Protein AF-A0A973GBG2-F1 (afdb_monomer)

pLDDT: mean 92.79, std 6.92, range [59.78, 98.19]

Nearest PDB structures (foldseek):
  2a5w-assembly2_B  TM=7.690E-01  e=1.503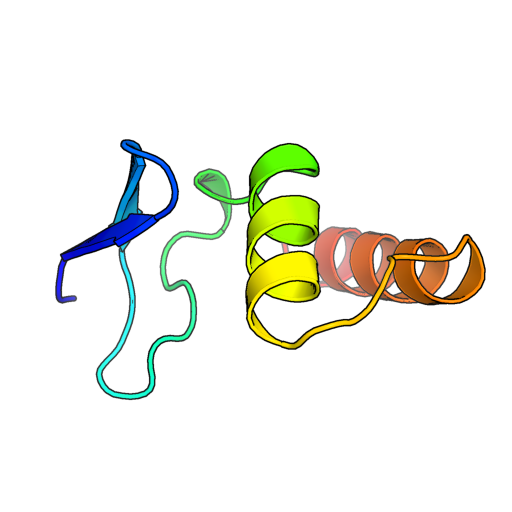E-02  Archaeoglobus fulgidus DSM 4304
  1yx3-assembly1_A  TM=7.810E-01  e=2.609E-02  Allochromatium vinosum
  3or1-assembly1_F  TM=8.070E-01  e=1.363E-01  Megalodesulfovibrio gigas
  2xsj-assembly1_F  TM=7.685E-01  e=1.272E-01  Desulfomicrobium norvegicum
  3or2-assembly1_F  TM=7.189E-01  e=2.060E-01  Megalodesulfovibrio gigas

Structure (mmCIF, N/CA/C/O backbone):
data_AF-A0A973GBG2-F1
#
_entry.id   AF-A0A973GBG2-F1
#
loop_
_atom_site.group_PDB
_atom_site.id
_atom_site.type_symbol
_atom_site.label_atom_id
_atom_site.label_alt_id
_atom_site.label_comp_id
_atom_site.label_asym_id
_atom_site.label_entity_id
_atom_site.label_seq_id
_atom_site.pdbx_PDB_ins_code
_atom_site.Cartn_x
_atom_site.Cartn_y
_atom_site.Cartn_z
_atom_site.occupancy
_atom_site.B_iso_or_equiv
_atom_site.auth_seq_id
_atom_site.auth_comp_id
_atom_site.auth_asym_id
_atom_site.auth_atom_id
_atom_site.pdbx_PDB_model_num
ATOM 1 N N . MET A 1 1 ? 1.702 16.308 -0.565 1.00 66.38 1 MET A N 1
ATOM 2 C CA . MET A 1 1 ? 1.180 14.939 -0.418 1.00 66.38 1 MET A CA 1
ATOM 3 C C . MET A 1 1 ? 0.607 14.847 0.982 1.00 66.38 1 MET A C 1
ATOM 5 O O . MET A 1 1 ? 1.373 15.076 1.916 1.00 66.38 1 MET A O 1
ATOM 9 N N . PRO A 1 2 ? -0.716 14.716 1.154 1.00 89.50 2 PRO A N 1
ATOM 10 C CA . PRO A 1 2 ? -1.281 14.372 2.453 1.00 89.50 2 PRO A CA 1
ATOM 11 C C . PRO A 1 2 ? -0.755 13.017 2.949 1.00 89.50 2 PRO A C 1
ATOM 13 O O . PRO A 1 2 ? -0.346 12.163 2.164 1.00 89.50 2 PRO A O 1
ATOM 16 N N . VAL A 1 3 ? -0.780 12.840 4.266 1.00 92.56 3 VAL A N 1
ATOM 17 C CA . VAL A 1 3 ? -0.537 11.557 4.932 1.00 92.56 3 VAL A CA 1
ATOM 18 C C . VAL A 1 3 ? -1.879 11.044 5.435 1.00 92.56 3 VAL A C 1
ATOM 20 O O . VAL A 1 3 ? -2.689 11.823 5.944 1.00 92.56 3 VAL A O 1
ATOM 23 N N . THR A 1 4 ? -2.126 9.749 5.279 1.00 93.56 4 THR A N 1
ATOM 24 C CA . THR A 1 4 ? -3.295 9.064 5.837 1.00 93.56 4 THR A CA 1
ATOM 25 C C . THR A 1 4 ? -2.857 7.878 6.687 1.00 93.56 4 THR A C 1
ATOM 27 O O . THR A 1 4 ? -1.789 7.307 6.466 1.00 93.56 4 THR A O 1
ATOM 30 N N . THR A 1 5 ? -3.680 7.506 7.666 1.00 94.31 5 THR A N 1
ATOM 31 C CA . THR A 1 5 ? -3.430 6.351 8.530 1.00 94.31 5 THR A CA 1
ATOM 32 C C . THR A 1 5 ? -4.269 5.164 8.068 1.00 94.31 5 THR A C 1
ATOM 34 O O . THR A 1 5 ? -5.498 5.216 8.098 1.00 94.31 5 THR A O 1
ATOM 37 N N . IL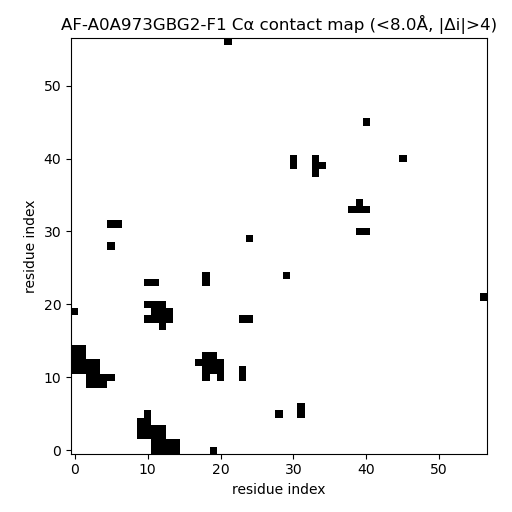E A 1 6 ? -3.608 4.076 7.678 1.00 92.00 6 ILE A N 1
ATOM 38 C CA . ILE A 1 6 ? -4.229 2.816 7.260 1.00 92.00 6 ILE A CA 1
ATOM 39 C C . ILE A 1 6 ? -3.689 1.712 8.166 1.00 92.00 6 ILE A C 1
ATOM 41 O O . ILE A 1 6 ? -2.492 1.451 8.167 1.00 92.00 6 ILE A O 1
ATOM 45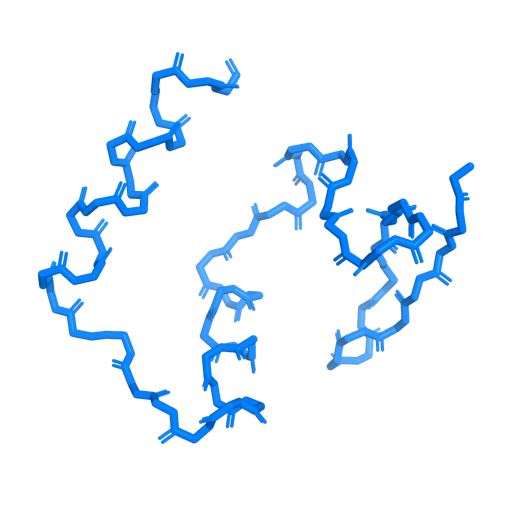 N N . ASP A 1 7 ? -4.561 1.090 8.966 1.00 88.62 7 ASP A N 1
ATOM 46 C CA . ASP A 1 7 ? -4.189 0.038 9.934 1.00 88.62 7 ASP A CA 1
ATOM 47 C C . ASP A 1 7 ? -3.024 0.440 10.864 1.00 88.62 7 ASP A C 1
ATOM 49 O O . ASP A 1 7 ? -2.048 -0.278 11.059 1.00 88.62 7 ASP A O 1
ATOM 53 N N . GLY A 1 8 ? -3.090 1.667 11.393 1.00 90.31 8 GLY A N 1
ATOM 54 C CA . GLY A 1 8 ? -2.064 2.220 12.286 1.00 90.31 8 GLY A CA 1
ATOM 55 C C . GLY A 1 8 ? -0.755 2.631 11.602 1.00 90.31 8 GLY A C 1
ATOM 56 O O . GLY A 1 8 ? 0.133 3.152 12.274 1.00 90.31 8 GLY A O 1
ATOM 57 N N . ARG A 1 9 ? -0.634 2.446 10.282 1.00 91.12 9 ARG A N 1
ATOM 58 C CA . ARG A 1 9 ? 0.507 2.883 9.474 1.00 91.12 9 ARG A CA 1
ATOM 59 C C . ARG A 1 9 ? 0.206 4.205 8.782 1.00 91.12 9 ARG 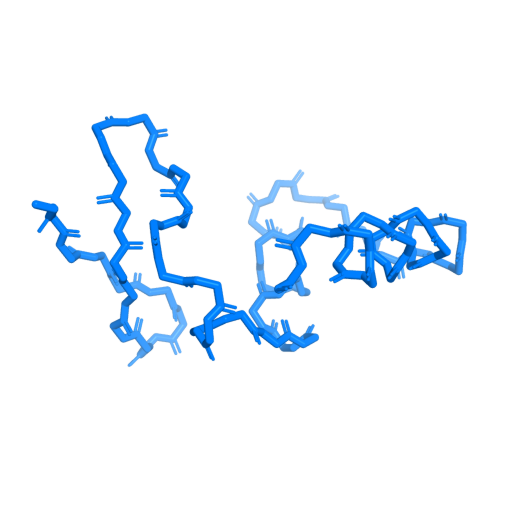A C 1
ATOM 61 O O . ARG A 1 9 ? -0.838 4.350 8.154 1.00 91.12 9 ARG A O 1
ATOM 68 N N . GLU A 1 10 ? 1.141 5.141 8.847 1.00 95.38 10 GLU A N 1
ATOM 69 C CA . GLU A 1 10 ? 1.105 6.357 8.036 1.00 95.38 10 GLU A CA 1
ATOM 70 C C . GLU A 1 10 ? 1.636 6.078 6.626 1.00 95.38 10 GLU A C 1
ATOM 72 O O . GLU A 1 10 ? 2.682 5.447 6.470 1.00 95.38 10 GLU A O 1
ATOM 77 N N . VAL A 1 11 ? 0.897 6.527 5.610 1.00 96.31 11 VAL A N 1
ATOM 78 C CA . VAL A 1 11 ? 1.287 6.440 4.196 1.00 96.31 11 VAL A CA 1
ATOM 79 C C . VAL A 1 11 ? 0.970 7.741 3.468 1.00 96.31 11 VAL A C 1
ATOM 81 O O . VAL A 1 11 ? 0.002 8.438 3.792 1.00 96.31 11 VAL A O 1
ATOM 84 N N . HIS A 1 12 ? 1.773 8.058 2.463 1.00 97.25 12 HIS A N 1
ATOM 85 C CA . HIS A 1 12 ? 1.610 9.222 1.616 1.00 97.25 12 HIS A CA 1
ATOM 86 C C . HIS A 1 12 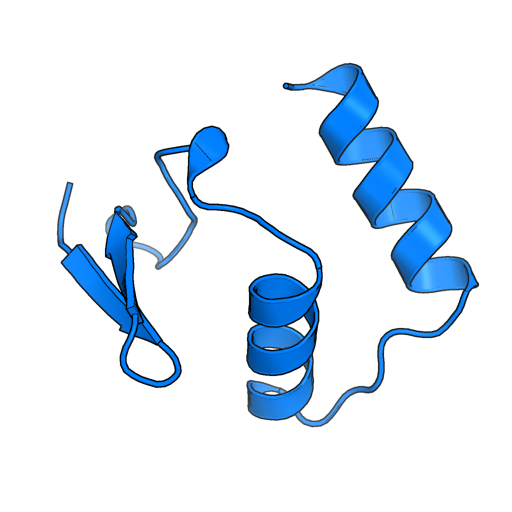? 0.641 8.933 0.479 1.00 97.25 12 HIS A C 1
ATOM 88 O O . HIS A 1 12 ? 0.822 7.995 -0.303 1.00 97.25 12 HIS A O 1
ATOM 94 N N . VAL A 1 13 ? -0.369 9.790 0.364 1.00 95.56 13 VAL A N 1
ATOM 95 C CA . VAL A 1 13 ? -1.371 9.710 -0.695 1.00 95.56 13 VAL A CA 1
ATOM 96 C C . VAL A 1 13 ? -1.536 11.044 -1.409 1.00 95.56 13 VAL A C 1
ATOM 98 O O . VAL A 1 13 ? -1.062 12.087 -0.950 1.00 95.56 13 VAL A O 1
ATOM 101 N N . ASP A 1 14 ? -2.193 11.023 -2.561 1.00 95.06 14 ASP A N 1
ATOM 102 C CA . ASP A 1 14 ? -2.674 12.222 -3.237 1.00 95.06 14 ASP A CA 1
ATOM 103 C C . ASP A 1 14 ? -4.071 12.638 -2.734 1.00 95.06 14 ASP A C 1
ATOM 105 O O . ASP A 1 14 ? -4.562 12.159 -1.710 1.00 95.06 14 ASP A O 1
ATOM 109 N N . ALA A 1 15 ? -4.704 13.589 -3.425 1.00 93.00 15 ALA A N 1
ATOM 110 C CA . ALA A 1 15 ? -6.035 14.078 -3.067 1.00 93.00 15 ALA A CA 1
ATOM 111 C C . ALA A 1 15 ? -7.159 13.056 -3.327 1.00 93.00 15 ALA A C 1
ATOM 113 O O . ALA A 1 15 ? -8.250 13.213 -2.781 1.00 93.00 15 ALA A O 1
ATOM 114 N N . GLU A 1 16 ? -6.907 12.037 -4.149 1.00 90.75 16 GLU A N 1
ATOM 115 C CA . GLU A 1 16 ? -7.860 10.978 -4.492 1.00 90.75 16 GLU A CA 1
ATOM 116 C C . GLU A 1 16 ? -7.646 9.714 -3.638 1.00 90.75 16 GLU A C 1
ATOM 118 O O . GLU A 1 16 ? -8.491 8.820 -3.632 1.00 90.75 16 GLU A O 1
ATOM 123 N N . GLY A 1 17 ? -6.559 9.664 -2.861 1.00 89.50 17 GLY A N 1
ATOM 124 C CA . GLY A 1 17 ? -6.231 8.561 -1.961 1.00 89.50 17 GLY A CA 1
ATOM 125 C C . GLY A 1 17 ? -5.307 7.508 -2.576 1.00 89.50 17 GLY A C 1
ATOM 126 O O . GLY A 1 17 ? -5.153 6.435 -1.991 1.00 89.50 17 GLY A O 1
ATOM 127 N N . PHE A 1 18 ? -4.679 7.785 -3.723 1.00 92.00 18 PHE A N 1
ATOM 128 C CA . PHE A 1 18 ? -3.678 6.887 -4.300 1.00 92.00 18 PHE A CA 1
ATOM 129 C C . PHE A 1 18 ? -2.326 7.074 -3.624 1.00 92.00 18 PHE A C 1
ATOM 131 O O . PHE A 1 18 ? -1.915 8.199 -3.350 1.00 92.00 18 PHE A O 1
ATOM 138 N N . LEU A 1 19 ? -1.620 5.965 -3.385 1.00 93.50 19 LEU A N 1
ATOM 139 C CA . LEU A 1 19 ? -0.260 5.987 -2.845 1.00 93.50 19 LEU A CA 1
ATOM 140 C C . LEU A 1 19 ? 0.675 6.765 -3.770 1.00 93.50 19 LEU A C 1
ATOM 142 O O . LEU A 1 19 ? 0.797 6.438 -4.951 1.00 93.50 19 LEU A O 1
ATOM 146 N N . THR A 1 20 ? 1.375 7.745 -3.207 1.00 94.38 20 THR A N 1
ATOM 147 C CA . THR A 1 20 ? 2.351 8.564 -3.940 1.00 94.38 20 THR A CA 1
ATOM 148 C C . THR A 1 20 ? 3.792 8.112 -3.730 1.00 94.38 20 THR A C 1
ATOM 150 O O . THR A 1 20 ? 4.646 8.452 -4.543 1.00 94.38 20 THR A O 1
ATOM 153 N N . ASP A 1 21 ? 4.073 7.352 -2.666 1.00 92.94 21 ASP A N 1
ATOM 154 C CA . ASP A 1 21 ? 5.369 6.703 -2.445 1.00 92.94 21 ASP A CA 1
ATOM 155 C C . ASP A 1 21 ? 5.246 5.184 -2.696 1.00 92.94 21 ASP A C 1
ATOM 157 O O . ASP A 1 21 ? 4.592 4.471 -1.927 1.00 92.94 21 ASP A O 1
ATOM 161 N N . PRO A 1 22 ? 5.852 4.651 -3.775 1.00 90.81 22 PRO A N 1
ATOM 162 C CA . PRO A 1 22 ? 5.815 3.223 -4.071 1.00 90.81 22 PRO A CA 1
ATOM 163 C C . PRO A 1 22 ? 6.477 2.341 -3.008 1.00 90.81 22 PRO A C 1
ATOM 165 O O . PRO A 1 22 ? 6.080 1.184 -2.874 1.00 90.81 22 PRO A O 1
ATOM 168 N N . SER A 1 23 ? 7.457 2.863 -2.262 1.00 92.12 23 SER A N 1
ATOM 169 C CA . SER A 1 23 ? 8.198 2.109 -1.242 1.00 92.12 23 SER A CA 1
ATOM 170 C C . SER A 1 23 ? 7.372 1.834 0.017 1.00 92.12 23 SER A C 1
ATOM 172 O O . SER A 1 23 ? 7.673 0.917 0.781 1.00 92.12 23 SER A O 1
ATOM 174 N N . GLU A 1 24 ? 6.285 2.582 0.210 1.00 94.12 24 GLU A N 1
ATOM 175 C CA . GLU A 1 24 ? 5.343 2.381 1.309 1.00 94.12 24 GLU A CA 1
ATOM 176 C C . GLU A 1 24 ? 4.340 1.257 1.037 1.00 94.12 24 GLU A C 1
ATOM 178 O O . GLU A 1 24 ? 3.560 0.887 1.915 1.00 94.12 24 GLU A O 1
ATOM 183 N N . TRP A 1 25 ? 4.355 0.683 -0.163 1.00 94.44 25 TRP A N 1
ATOM 184 C CA . TRP A 1 25 ? 3.514 -0.453 -0.489 1.00 94.44 25 TRP A CA 1
ATOM 185 C C . TRP A 1 25 ? 4.134 -1.776 -0.037 1.00 94.44 25 TRP A C 1
ATOM 187 O O . TRP A 1 25 ? 5.306 -2.052 -0.278 1.00 94.44 25 TRP A O 1
ATOM 197 N N . ASP A 1 26 ? 3.303 -2.641 0.538 1.00 94.38 26 ASP A N 1
ATOM 198 C CA . ASP A 1 26 ? 3.600 -4.055 0.738 1.00 94.38 26 ASP A CA 1
ATOM 199 C C . ASP A 1 26 ? 2.322 -4.905 0.635 1.00 94.38 26 ASP A C 1
ATOM 201 O O . ASP A 1 26 ? 1.202 -4.399 0.486 1.00 94.38 26 ASP A O 1
ATOM 205 N N . GLU A 1 27 ? 2.484 -6.230 0.699 1.00 95.81 27 GLU A N 1
ATOM 206 C CA . GLU A 1 27 ? 1.354 -7.157 0.612 1.00 95.81 27 GLU A CA 1
ATOM 207 C C . GLU A 1 27 ? 0.375 -7.021 1.792 1.00 95.81 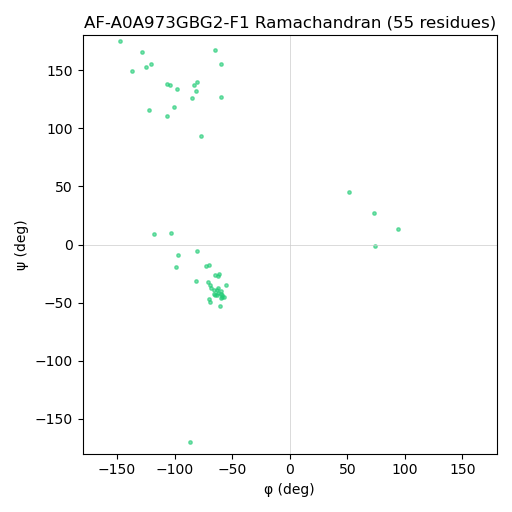27 GLU A C 1
ATOM 209 O O . GLU A 1 27 ? -0.807 -7.334 1.640 1.00 95.81 27 GLU A O 1
ATOM 214 N N . THR A 1 28 ? 0.829 -6.549 2.956 1.00 95.69 28 THR A N 1
ATOM 215 C CA . THR A 1 28 ? -0.037 -6.321 4.122 1.00 95.69 28 THR A CA 1
ATOM 216 C C . THR A 1 28 ? -0.974 -5.150 3.853 1.00 95.69 28 THR A C 1
ATOM 218 O O . THR A 1 28 ? -2.187 -5.303 3.972 1.00 95.69 28 THR A O 1
ATOM 221 N N . LEU A 1 29 ? -0.440 -4.019 3.383 1.00 95.38 29 LEU A N 1
ATOM 222 C CA . LEU A 1 29 ? -1.226 -2.847 3.010 1.00 95.38 29 LEU A CA 1
ATOM 223 C C . LEU A 1 29 ? -2.229 -3.173 1.899 1.00 95.38 29 LEU A C 1
ATOM 225 O O . LEU A 1 29 ? -3.390 -2.775 1.980 1.00 95.38 29 LEU A O 1
ATOM 229 N N . ALA A 1 30 ? -1.817 -3.943 0.886 1.00 96.00 30 ALA A N 1
ATOM 230 C CA . ALA A 1 30 ? -2.718 -4.378 -0.179 1.00 96.00 30 ALA A CA 1
ATOM 231 C C . ALA A 1 30 ? -3.909 -5.194 0.363 1.00 96.00 30 ALA A C 1
ATOM 233 O O . ALA A 1 30 ? -5.049 -4.958 -0.041 1.00 96.00 30 ALA A O 1
ATOM 234 N N . LYS A 1 31 ? -3.668 -6.117 1.306 1.00 96.94 31 LYS A N 1
ATOM 235 C CA . LYS A 1 31 ? -4.732 -6.901 1.960 1.00 96.94 31 LYS A CA 1
ATOM 236 C C . LYS A 1 31 ? -5.665 -6.020 2.785 1.00 96.94 31 LYS A C 1
ATOM 238 O O . LYS A 1 31 ? -6.877 -6.181 2.683 1.00 96.94 31 LYS A O 1
ATOM 243 N N . THR A 1 32 ? -5.123 -5.073 3.549 1.00 95.62 32 THR A N 1
ATOM 244 C CA . THR A 1 32 ? -5.920 -4.119 4.333 1.00 95.62 32 THR A CA 1
ATOM 245 C C . THR A 1 32 ? -6.837 -3.292 3.433 1.00 95.62 32 THR A C 1
ATOM 247 O O . THR A 1 32 ? -8.032 -3.171 3.697 1.00 95.62 32 THR A O 1
ATOM 250 N N . LEU A 1 33 ? -6.306 -2.769 2.326 1.00 94.81 33 LEU A N 1
ATOM 251 C CA . LEU A 1 33 ? -7.084 -2.003 1.353 1.00 94.81 33 LEU A CA 1
ATOM 252 C C . LEU A 1 33 ? -8.197 -2.840 0.707 1.00 94.81 33 LEU A C 1
ATOM 254 O O . LEU A 1 33 ? -9.321 -2.363 0.571 1.00 94.81 33 LEU A O 1
ATOM 258 N N . ALA A 1 34 ? -7.910 -4.094 0.352 1.00 96.81 34 ALA A N 1
ATOM 259 C CA . ALA A 1 34 ? -8.904 -5.018 -0.190 1.00 96.81 34 ALA A CA 1
ATOM 260 C C . ALA A 1 34 ? -10.025 -5.327 0.821 1.00 96.81 34 ALA A C 1
ATOM 262 O O . ALA A 1 34 ? -11.208 -5.278 0.476 1.00 96.81 34 ALA A O 1
ATOM 263 N N . ALA A 1 35 ? -9.667 -5.557 2.087 1.00 95.94 35 ALA A N 1
ATOM 264 C CA . ALA A 1 35 ? -10.630 -5.791 3.158 1.00 95.94 35 ALA A CA 1
ATOM 265 C C . ALA A 1 35 ? -11.554 -4.580 3.385 1.00 95.94 35 ALA A C 1
ATOM 267 O O . ALA A 1 35 ? -12.755 -4.762 3.581 1.00 95.94 35 ALA A O 1
ATOM 268 N N . ASN A 1 36 ? -11.033 -3.351 3.274 1.00 93.06 36 ASN A N 1
ATOM 269 C CA . ASN A 1 36 ? -11.824 -2.120 3.412 1.00 93.06 36 ASN A CA 1
ATOM 270 C C . ASN A 1 36 ? -12.934 -1.983 2.357 1.00 93.06 36 ASN A C 1
ATOM 272 O O . ASN A 1 36 ? -13.936 -1.316 2.612 1.00 93.06 36 ASN A O 1
ATOM 276 N N . ILE A 1 37 ? -12.777 -2.618 1.192 1.00 95.00 37 ILE A N 1
ATOM 277 C CA . ILE A 1 37 ? -13.797 -2.660 0.132 1.00 95.00 37 ILE A CA 1
ATOM 278 C C . ILE A 1 37 ? -14.536 -4.006 0.069 1.00 95.00 37 ILE A C 1
ATOM 280 O O . ILE A 1 37 ? -15.295 -4.252 -0.867 1.00 95.00 37 ILE A O 1
ATOM 284 N N . GLY A 1 38 ? -14.339 -4.874 1.066 1.00 96.81 38 GLY A N 1
ATOM 285 C CA . GLY A 1 38 ? -15.054 -6.140 1.207 1.00 96.81 38 GLY A CA 1
ATOM 286 C C . GLY A 1 38 ? -14.632 -7.229 0.220 1.00 96.81 38 GLY A C 1
ATOM 287 O O . GLY A 1 38 ? -15.450 -8.094 -0.094 1.00 96.81 38 GLY A O 1
ATOM 288 N N . ILE A 1 39 ? -13.391 -7.203 -0.279 1.00 97.56 39 ILE A N 1
ATOM 289 C CA . ILE A 1 39 ? -12.868 -8.240 -1.180 1.00 97.56 39 ILE A CA 1
ATOM 290 C C . ILE A 1 39 ? -11.636 -8.935 -0.598 1.00 97.56 39 ILE A C 1
ATOM 292 O O . ILE A 1 39 ? -10.873 -8.361 0.176 1.00 97.56 39 ILE A O 1
ATOM 296 N N . GLU A 1 40 ? -11.402 -10.169 -1.040 1.00 97.25 40 GLU A N 1
ATOM 297 C CA . GLU A 1 40 ? -10.178 -10.915 -0.760 1.00 97.25 40 GLU A CA 1
ATOM 298 C C . GLU A 1 40 ? -9.264 -10.936 -1.994 1.00 97.25 40 GLU A C 1
ATOM 300 O O . GLU A 1 40 ? -9.695 -11.138 -3.138 1.00 97.25 40 GLU A O 1
ATOM 305 N N . LEU A 1 41 ? -7.966 -10.732 -1.774 1.00 98.06 41 LEU A N 1
ATOM 306 C CA . LEU A 1 41 ? -6.970 -10.822 -2.836 1.00 98.06 41 LEU A CA 1
ATOM 307 C C . LEU A 1 41 ? -6.672 -12.290 -3.160 1.00 98.06 41 LEU A C 1
ATOM 309 O O . LEU A 1 41 ? -5.807 -12.912 -2.548 1.00 98.06 41 LEU A O 1
ATOM 313 N N . THR A 1 42 ? -7.393 -12.821 -4.146 1.00 98.19 42 THR A N 1
ATOM 314 C CA . THR A 1 42 ? -7.102 -14.111 -4.788 1.00 98.19 42 THR A CA 1
ATOM 315 C C . THR A 1 42 ? -5.775 -14.095 -5.554 1.00 98.19 42 THR A C 1
ATOM 317 O O . THR A 1 42 ? -5.230 -13.034 -5.871 1.00 98.19 42 THR A O 1
ATOM 320 N N . ASP A 1 43 ? -5.293 -15.275 -5.948 1.00 98.12 43 ASP A N 1
ATOM 321 C CA . ASP A 1 43 ? -4.081 -15.430 -6.763 1.00 98.12 43 ASP A CA 1
ATOM 322 C C . ASP A 1 43 ? -4.129 -14.635 -8.077 1.00 98.12 43 ASP A C 1
ATOM 324 O O . ASP A 1 43 ? -3.117 -14.078 -8.507 1.00 98.12 43 ASP A O 1
ATOM 328 N N . ALA A 1 44 ? -5.310 -14.519 -8.694 1.00 98.00 44 ALA A N 1
ATOM 329 C CA . ALA A 1 44 ? -5.490 -13.733 -9.912 1.00 98.00 44 ALA A CA 1
ATOM 330 C C . ALA A 1 44 ? -5.274 -12.229 -9.664 1.00 98.00 44 ALA A C 1
ATOM 332 O O . ALA A 1 44 ? -4.639 -11.554 -10.475 1.00 98.00 44 ALA A O 1
ATOM 333 N N . HIS A 1 45 ? -5.740 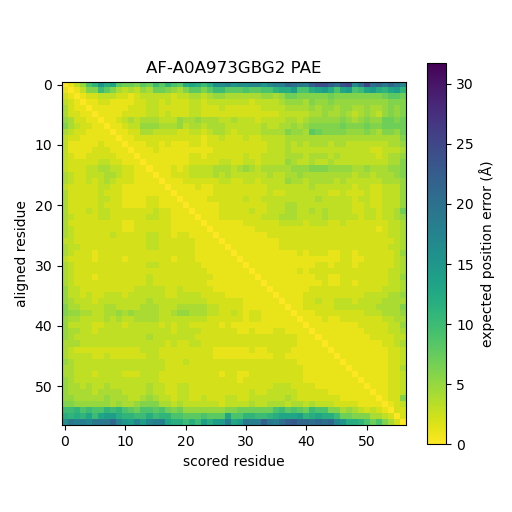-11.706 -8.524 1.00 98.00 45 HIS A N 1
ATOM 334 C CA . HIS A 1 45 ? -5.492 -10.317 -8.130 1.00 98.00 45 HIS A CA 1
ATOM 335 C C . HIS A 1 45 ? -4.001 -10.080 -7.855 1.00 98.00 45 HIS A C 1
ATOM 337 O O . HIS A 1 45 ? -3.434 -9.090 -8.321 1.00 98.00 45 HIS A O 1
ATOM 343 N N . TRP A 1 46 ? -3.340 -11.012 -7.159 1.00 97.81 46 TRP A N 1
ATOM 344 C CA . TRP A 1 46 ? -1.904 -10.926 -6.879 1.00 97.81 46 TRP A CA 1
ATOM 345 C C . TRP A 1 46 ? -1.043 -10.955 -8.134 1.00 97.81 46 TRP A C 1
ATOM 347 O O . TRP A 1 46 ? -0.059 -10.221 -8.196 1.00 97.81 46 TRP A O 1
ATOM 357 N N . ALA A 1 47 ? -1.402 -11.766 -9.132 1.00 97.25 47 ALA A N 1
ATOM 358 C CA . ALA A 1 47 ? -0.682 -11.809 -10.401 1.00 97.25 47 ALA A CA 1
ATOM 359 C C . ALA A 1 47 ? -0.636 -10.422 -11.066 1.00 97.25 47 ALA A C 1
ATOM 361 O O . ALA A 1 47 ? 0.432 -9.974 -11.480 1.00 97.25 47 ALA A O 1
ATOM 362 N N . ILE A 1 48 ? -1.769 -9.713 -11.090 1.00 95.88 48 ILE A N 1
ATOM 363 C CA . ILE A 1 48 ? -1.865 -8.363 -11.658 1.00 95.88 48 ILE A CA 1
ATOM 364 C C . ILE A 1 48 ? -1.118 -7.347 -10.786 1.00 95.88 48 ILE A C 1
ATOM 366 O O . ILE A 1 48 ? -0.329 -6.565 -11.309 1.00 95.88 48 ILE A O 1
ATOM 370 N N . LEU A 1 49 ? -1.317 -7.367 -9.463 1.00 94.94 49 LEU A N 1
ATOM 371 C CA . LEU A 1 49 ? -0.645 -6.437 -8.545 1.00 94.94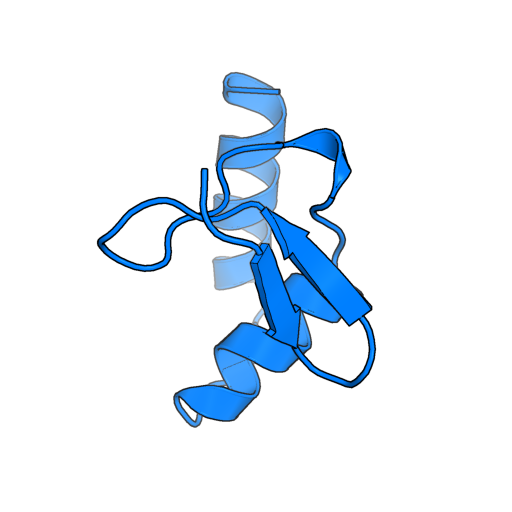 49 LEU A CA 1
ATOM 372 C C . LEU A 1 49 ? 0.881 -6.554 -8.622 1.00 94.94 49 LEU A C 1
ATOM 374 O O . LEU A 1 49 ? 1.572 -5.541 -8.701 1.00 94.94 49 LEU A O 1
ATOM 378 N N . ARG A 1 50 ? 1.409 -7.783 -8.631 1.00 94.88 50 ARG A N 1
ATOM 379 C CA . ARG A 1 50 ? 2.852 -8.038 -8.739 1.00 94.88 50 ARG A CA 1
ATOM 380 C C . ARG A 1 50 ? 3.394 -7.653 -10.108 1.00 94.88 50 ARG A C 1
ATOM 382 O O . ARG A 1 50 ? 4.491 -7.114 -10.168 1.00 94.88 50 ARG A O 1
ATOM 389 N N . PHE A 1 51 ? 2.634 -7.883 -11.181 1.00 94.81 51 PHE A N 1
ATOM 390 C CA . PHE A 1 51 ? 3.005 -7.419 -12.517 1.00 94.81 51 PHE A CA 1
ATOM 391 C C . PHE A 1 51 ? 3.119 -5.889 -12.565 1.00 94.81 51 PHE A C 1
ATOM 393 O O . PHE A 1 51 ? 4.172 -5.376 -12.924 1.00 94.81 51 PHE A O 1
ATOM 400 N N . LEU A 1 52 ? 2.083 -5.165 -12.125 1.00 92.12 52 LEU A N 1
ATOM 401 C CA . LEU A 1 52 ? 2.084 -3.697 -12.102 1.00 92.12 52 LEU A CA 1
ATOM 402 C C . LEU A 1 52 ? 3.213 -3.140 -11.229 1.00 92.12 52 LEU A C 1
ATOM 404 O O . LEU A 1 52 ? 3.863 -2.171 -11.603 1.00 92.12 52 LEU A O 1
ATOM 408 N N . ARG A 1 53 ? 3.479 -3.765 -10.077 1.00 90.50 53 ARG A N 1
ATOM 409 C CA . ARG A 1 53 ? 4.587 -3.359 -9.206 1.00 90.50 53 ARG A CA 1
ATOM 410 C C . ARG A 1 53 ? 5.951 -3.668 -9.809 1.00 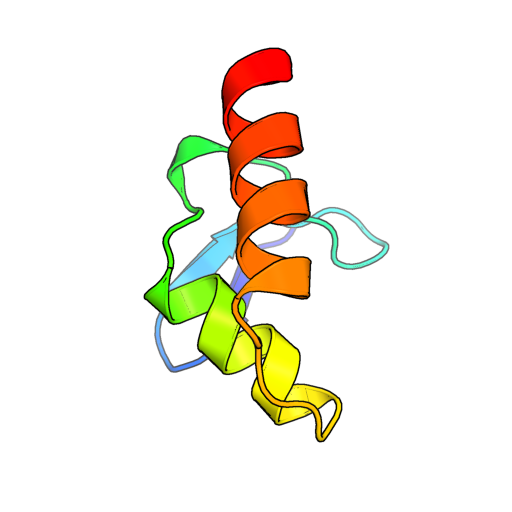90.50 53 ARG A C 1
ATOM 412 O O . ARG A 1 53 ? 6.854 -2.883 -9.607 1.00 90.50 53 ARG A O 1
ATOM 419 N N . ALA A 1 54 ? 6.118 -4.762 -10.545 1.00 89.88 54 ALA A N 1
ATOM 420 C CA . ALA A 1 54 ? 7.384 -5.051 -11.216 1.00 89.88 54 ALA A CA 1
ATOM 421 C C . ALA A 1 54 ? 7.653 -4.112 -12.407 1.00 89.88 54 ALA A C 1
ATOM 423 O O . ALA A 1 54 ? 8.810 -3.818 -12.685 1.00 89.88 54 ALA A O 1
ATOM 424 N N . ASP A 1 55 ? 6.604 -3.663 -13.102 1.00 84.88 55 ASP A N 1
ATOM 425 C CA . ASP A 1 55 ? 6.706 -2.813 -14.297 1.00 84.88 55 ASP A CA 1
ATOM 426 C C . ASP A 1 55 ? 6.908 -1.319 -13.966 1.00 84.88 55 ASP A C 1
ATOM 428 O O . ASP A 1 55 ? 7.594 -0.614 -14.702 1.00 84.88 55 ASP A O 1
ATOM 432 N N . PHE A 1 56 ? 6.358 -0.844 -12.839 1.00 73.19 56 PHE A N 1
ATOM 433 C CA . PHE A 1 56 ? 6.343 0.578 -12.454 1.00 73.19 56 PHE A CA 1
ATOM 434 C C . PHE A 1 56 ? 7.087 0.917 -11.139 1.00 73.19 56 PHE A C 1
ATOM 436 O O . PHE A 1 56 ? 6.930 2.038 -10.649 1.00 73.19 56 PHE A O 1
ATOM 443 N N . ALA A 1 57 ? 7.833 -0.021 -10.535 1.00 59.78 57 ALA A N 1
ATOM 444 C CA . ALA A 1 57 ? 8.602 0.226 -9.298 1.00 59.78 57 ALA A CA 1
ATOM 445 C C . ALA A 1 57 ? 9.865 1.071 -9.504 1.00 59.78 57 ALA A C 1
ATOM 447 O O . ALA A 1 57 ? 10.575 0.868 -10.515 1.00 59.78 57 ALA A O 1
#

Mean predicted aligned error: 3.17 Å

Radius of gyration: 11.63 Å; Cα contacts (8 Å, |Δi|>4): 47; chains: 1; bounding box: 24×30×27 Å

Solvent-accessible surface area (backbone atoms only — not comparable to full-atom values): 3638 Å² total; per-residue (Å²): 118,52,74,49,77,56,94,90,39,79,44,47,17,48,98,87,65,49,73,71,49,74,84,79,62,49,74,66,58,54,50,54,57,33,50,77,74,76,43,82,84,46,72,74,53,47,56,51,52,52,49,54,49,70,75,72,108

Foldseek 3Di:
DDWDAQPNDIFDADPVRHGPDLVPDDPVSVQSVQVVVPHGCDPVNVVVVVVVSVVPD

Secondary structure (DSSP, 8-state):
--EEEETTEEEEB-TTS-BS-GGG--HHHHHHHHHHTT----HHHHHHHHHHHHHH-

Sequence (57 aa):
MPVTTIDGREVHVDAEGFLTDPSEWDETLAKTLAANIGIELTDAHWAILRFLRADFA